Protein AF-X1QL59-F1 (afdb_monomer)

Nearest PDB structures (foldseek):
  8of8-assembly1_C  TM=2.570E-01  e=9.758E+00  Mus musculus

Mean predicted aligned error: 5.03 Å

Structure (mmCIF, N/CA/C/O back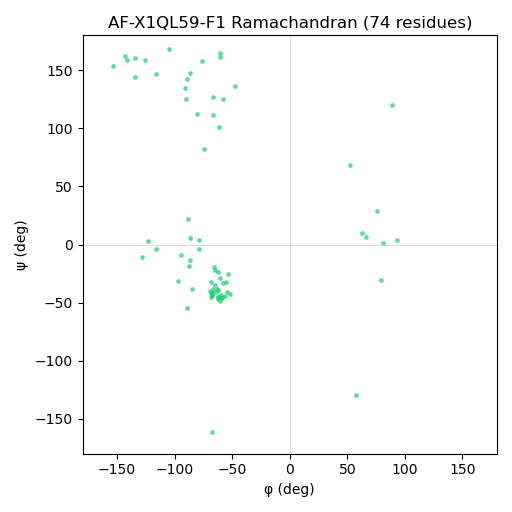bone):
data_AF-X1QL59-F1
#
_entry.id   AF-X1QL59-F1
#
loop_
_atom_site.group_PDB
_atom_site.id
_atom_site.type_symbol
_atom_site.label_atom_id
_atom_site.label_alt_id
_atom_site.label_comp_id
_atom_site.label_asym_id
_atom_site.label_entity_id
_atom_site.label_seq_id
_atom_site.pdbx_PDB_ins_code
_atom_site.Cartn_x
_atom_site.Cartn_y
_atom_site.Cartn_z
_atom_site.occupancy
_atom_site.B_iso_or_equiv
_atom_site.auth_seq_id
_atom_site.auth_comp_id
_atom_site.auth_asym_id
_atom_site.auth_atom_id
_atom_site.pdbx_PDB_model_num
ATOM 1 N N . ASN A 1 1 ? -10.858 -5.428 -4.246 1.00 83.75 1 ASN A N 1
ATOM 2 C CA . ASN A 1 1 ? -10.719 -3.957 -4.288 1.00 83.75 1 ASN A CA 1
ATOM 3 C C . ASN A 1 1 ? -11.105 -3.322 -2.949 1.00 83.75 1 ASN A C 1
ATOM 5 O O . ASN A 1 1 ? -12.084 -2.597 -2.869 1.00 83.75 1 ASN A O 1
ATOM 9 N N . LYS A 1 2 ? -10.385 -3.637 -1.868 1.00 96.31 2 LYS A N 1
ATOM 10 C CA . LYS A 1 2 ? -10.599 -3.014 -0.553 1.00 96.31 2 LYS A CA 1
ATOM 11 C C . LYS A 1 2 ? -9.310 -3.043 0.255 1.00 96.31 2 LYS A C 1
ATOM 13 O O . LYS A 1 2 ? -8.482 -3.925 0.029 1.00 96.31 2 LYS A O 1
ATOM 18 N N . CYS A 1 3 ? -9.159 -2.104 1.178 1.00 96.81 3 CYS A N 1
ATOM 19 C CA . CYS A 1 3 ? -8.077 -2.073 2.148 1.00 96.81 3 CYS A CA 1
ATOM 20 C C . CYS A 1 3 ? -8.084 -3.361 2.982 1.00 96.81 3 CYS A C 1
ATOM 22 O O . CYS A 1 3 ? -9.088 -3.674 3.627 1.00 96.81 3 CYS A O 1
ATOM 24 N N . ALA A 1 4 ? -6.955 -4.068 3.009 1.00 95.25 4 ALA A N 1
ATOM 25 C CA . ALA A 1 4 ? -6.781 -5.297 3.781 1.00 95.25 4 ALA A CA 1
ATOM 26 C C . ALA A 1 4 ? -6.860 -5.072 5.304 1.00 95.25 4 ALA A C 1
ATOM 28 O O . ALA A 1 4 ? -7.167 -6.000 6.042 1.00 95.25 4 ALA A O 1
ATOM 29 N N . CYS A 1 5 ? -6.627 -3.841 5.775 1.00 95.00 5 CYS A N 1
ATOM 30 C CA . CYS A 1 5 ? -6.653 -3.502 7.197 1.00 95.00 5 CYS A CA 1
ATOM 31 C C . CYS A 1 5 ? -8.040 -3.070 7.704 1.00 95.00 5 CYS A C 1
ATOM 33 O O . CYS A 1 5 ? -8.506 -3.590 8.711 1.00 95.00 5 CYS A O 1
ATOM 35 N N . CYS A 1 6 ? -8.673 -2.073 7.074 1.00 95.12 6 CYS A N 1
ATOM 36 C CA . CYS A 1 6 ? -9.892 -1.436 7.601 1.00 95.12 6 CYS A CA 1
ATOM 37 C C . CYS A 1 6 ? -11.137 -1.619 6.723 1.00 95.12 6 CYS A C 1
ATOM 39 O O . CYS A 1 6 ? -12.215 -1.175 7.107 1.00 95.12 6 CYS A O 1
ATOM 41 N N . GLY A 1 7 ? -11.006 -2.245 5.549 1.00 96.50 7 GLY A N 1
ATOM 42 C CA . GLY A 1 7 ? -12.128 -2.491 4.643 1.00 96.50 7 GLY A CA 1
ATOM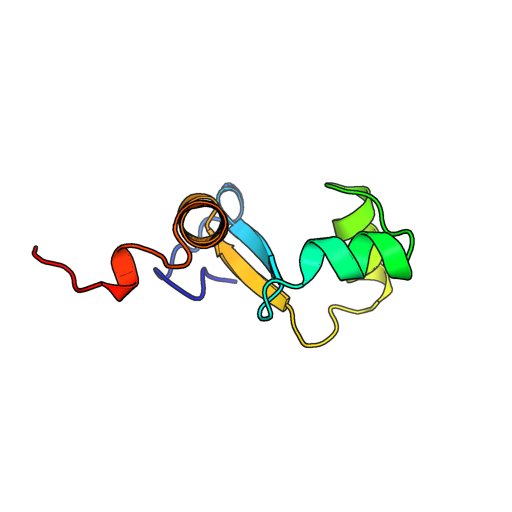 43 C C . GLY A 1 7 ? -12.553 -1.313 3.760 1.00 96.50 7 GLY A C 1
ATOM 44 O O . GLY A 1 7 ? -13.479 -1.496 2.975 1.00 96.50 7 GLY A O 1
ATOM 45 N N . GLU A 1 8 ? -11.879 -0.155 3.829 1.00 97.69 8 GLU A N 1
ATOM 46 C CA . GLU A 1 8 ? -12.092 0.969 2.897 1.00 97.69 8 GLU A CA 1
ATOM 47 C C . GLU A 1 8 ? -12.111 0.481 1.441 1.00 97.69 8 GLU A C 1
ATOM 49 O O . GLU A 1 8 ? -11.279 -0.342 1.054 1.00 97.69 8 GLU A O 1
ATOM 54 N N . SER A 1 9 ? -13.049 0.974 0.639 1.00 97.44 9 SER A N 1
ATOM 55 C CA . SER A 1 9 ? -13.309 0.497 -0.725 1.00 97.44 9 SER A CA 1
ATOM 56 C C . SER A 1 9 ? -13.348 1.606 -1.779 1.00 97.44 9 SER A C 1
ATOM 58 O O . SER A 1 9 ? -13.296 1.299 -2.970 1.00 97.44 9 SER A O 1
ATOM 60 N N . GLU A 1 10 ? -13.371 2.878 -1.374 1.00 97.06 10 GLU A N 1
ATOM 61 C CA . GLU A 1 10 ? -13.242 4.011 -2.287 1.00 97.06 10 GLU A CA 1
ATOM 62 C C . GLU A 1 10 ? -11.840 4.023 -2.907 1.00 97.06 10 GLU A C 1
ATOM 64 O O . GLU A 1 10 ? -10.840 4.281 -2.234 1.00 97.06 10 GLU A O 1
ATOM 69 N N . VAL A 1 11 ? -11.768 3.747 -4.213 1.00 94.81 11 VAL A N 1
ATOM 70 C CA . VAL A 1 11 ? -10.514 3.560 -4.958 1.00 94.81 11 VAL A CA 1
ATOM 71 C C . VAL A 1 11 ? -9.563 4.751 -4.837 1.00 94.81 11 VAL A C 1
ATOM 73 O O . VAL A 1 11 ? -8.351 4.552 -4.792 1.00 94.81 11 VAL A O 1
ATOM 76 N N . ARG A 1 12 ? -10.091 5.975 -4.705 1.00 95.38 12 ARG A N 1
ATOM 77 C CA . ARG A 1 12 ? -9.291 7.201 -4.529 1.00 95.38 12 ARG A CA 1
ATOM 78 C C . ARG A 1 12 ? -8.521 7.239 -3.207 1.00 95.38 12 ARG A C 1
ATOM 80 O O . ARG A 1 12 ? -7.554 7.986 -3.096 1.00 95.38 12 ARG A O 1
ATOM 87 N N . PHE A 1 13 ? -8.923 6.439 -2.222 1.00 96.00 13 PHE A N 1
ATOM 88 C CA . PHE A 1 13 ? -8.207 6.290 -0.956 1.00 96.00 13 PHE A CA 1
ATOM 89 C C . PHE A 1 13 ? -7.247 5.106 -0.946 1.00 96.00 13 PHE A C 1
ATOM 91 O O . PHE A 1 13 ? -6.475 4.977 0.006 1.00 96.00 13 PHE A O 1
ATOM 98 N N . LEU A 1 14 ? -7.286 4.239 -1.959 1.00 95.62 14 LEU A N 1
ATOM 99 C CA . LEU A 1 14 ? -6.492 3.019 -2.006 1.00 95.62 14 LEU A CA 1
ATOM 100 C C . LEU A 1 14 ? -5.099 3.267 -2.591 1.00 95.62 14 LEU A C 1
ATOM 102 O O . LEU A 1 14 ? -4.889 4.095 -3.472 1.00 95.62 14 LEU A O 1
ATOM 106 N N . THR A 1 15 ? -4.136 2.506 -2.092 1.00 94.56 15 THR A N 1
ATOM 107 C CA . THR A 1 15 ? -2.746 2.472 -2.538 1.00 94.56 15 THR A CA 1
ATOM 108 C C . THR A 1 15 ? -2.246 1.035 -2.504 1.00 94.56 15 THR A C 1
ATOM 110 O O . THR A 1 15 ? -2.790 0.185 -1.792 1.00 94.56 15 THR A O 1
ATOM 113 N N . ILE A 1 16 ? -1.186 0.773 -3.264 1.00 93.19 16 ILE A N 1
ATOM 114 C CA . ILE A 1 16 ? -0.454 -0.489 -3.188 1.00 93.19 16 ILE A CA 1
ATOM 115 C C . ILE A 1 16 ? 0.642 -0.382 -2.137 1.00 93.19 16 ILE A C 1
ATOM 117 O O . ILE A 1 16 ? 1.276 0.663 -1.973 1.00 93.19 16 ILE A O 1
ATOM 121 N N . ASP A 1 17 ? 0.830 -1.481 -1.427 1.00 92.31 17 ASP A N 1
ATOM 122 C CA . ASP A 1 17 ? 1.738 -1.612 -0.313 1.00 92.31 17 ASP A CA 1
ATOM 123 C C . ASP A 1 17 ? 2.568 -2.908 -0.419 1.00 92.31 17 ASP A C 1
ATOM 125 O O . ASP A 1 17 ? 2.061 -3.941 -0.857 1.00 92.31 17 ASP A O 1
ATOM 129 N N . HIS A 1 18 ? 3.836 -2.851 0.001 1.00 90.94 18 HIS A N 1
ATOM 130 C CA . HIS A 1 18 ? 4.738 -4.006 0.092 1.00 90.94 18 HIS A CA 1
ATOM 131 C C . HIS A 1 18 ? 4.473 -4.792 1.379 1.00 90.94 18 HIS A C 1
ATOM 133 O O . HIS A 1 18 ? 4.813 -4.309 2.456 1.00 90.94 18 HIS A O 1
ATOM 139 N N . ILE A 1 19 ? 3.951 -6.020 1.304 1.00 89.75 19 ILE A N 1
ATOM 140 C CA . ILE A 1 19 ? 3.597 -6.829 2.491 1.00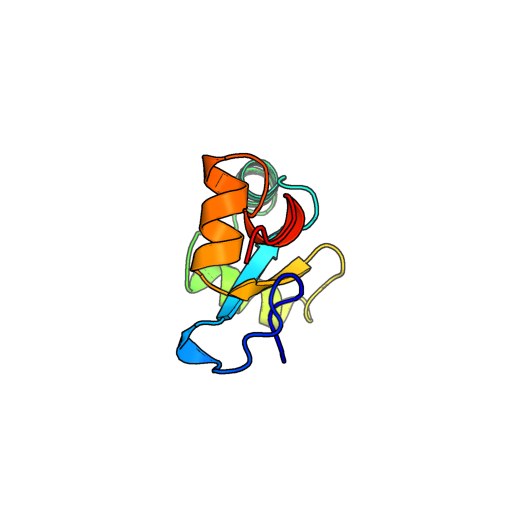 89.75 19 ILE A CA 1
ATOM 141 C C . ILE A 1 19 ? 4.785 -6.990 3.454 1.00 89.75 19 ILE A C 1
ATOM 143 O O . ILE A 1 19 ? 4.617 -6.843 4.660 1.00 89.75 19 ILE A O 1
ATOM 147 N N . ASN A 1 20 ? 5.989 -7.202 2.918 1.00 86.81 20 ASN A N 1
ATOM 148 C CA . ASN A 1 20 ? 7.201 -7.462 3.703 1.00 86.81 20 ASN A CA 1
ATOM 149 C C . ASN A 1 20 ? 7.941 -6.191 4.162 1.00 86.81 20 ASN A C 1
ATOM 151 O O . ASN A 1 20 ? 9.058 -6.283 4.661 1.00 86.81 20 ASN A O 1
ATOM 155 N N . GLY A 1 21 ? 7.392 -4.991 3.928 1.00 80.81 21 GLY A N 1
ATOM 156 C CA . GLY A 1 21 ? 8.054 -3.728 4.289 1.00 80.81 21 GLY A CA 1
ATOM 157 C C . GLY A 1 21 ? 9.350 -3.427 3.514 1.00 80.81 21 GLY A C 1
ATOM 158 O O . GLY A 1 21 ? 10.018 -2.429 3.774 1.00 80.81 21 GLY A O 1
ATOM 159 N N . ASN A 1 22 ? 9.696 -4.235 2.511 1.00 82.75 22 ASN A N 1
ATOM 160 C CA . ASN A 1 22 ? 10.958 -4.183 1.768 1.00 82.75 22 ASN A CA 1
ATOM 161 C C . ASN A 1 22 ? 10.931 -3.239 0.549 1.00 82.75 22 ASN A C 1
ATOM 163 O O . ASN A 1 22 ? 11.746 -3.354 -0.367 1.00 82.75 22 ASN A O 1
ATOM 167 N N . GLY A 1 23 ? 10.016 -2.266 0.517 1.00 80.00 23 GLY A N 1
ATOM 168 C CA . GLY A 1 23 ? 9.860 -1.374 -0.636 1.00 80.00 23 GLY A CA 1
ATOM 169 C C . GLY A 1 23 ? 11.115 -0.555 -0.964 1.00 80.00 23 GLY A C 1
ATOM 170 O O . GLY A 1 23 ? 11.343 -0.215 -2.121 1.00 80.00 23 GLY A O 1
ATOM 171 N N . SER A 1 24 ? 11.954 -0.250 0.033 1.00 79.94 24 SER A N 1
ATOM 172 C CA . SER A 1 2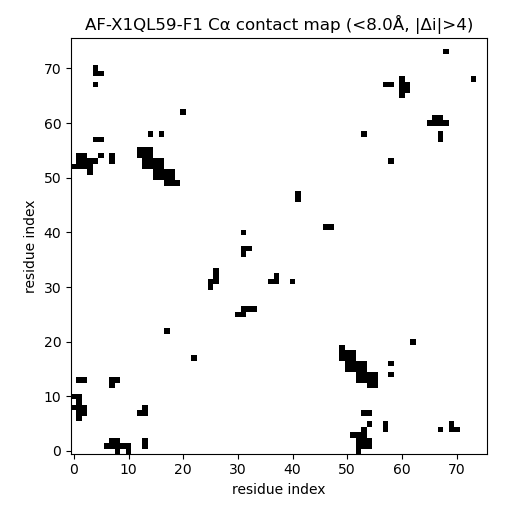4 ? 13.239 0.438 -0.174 1.00 79.94 24 SER A CA 1
ATOM 173 C C . SER A 1 24 ? 14.243 -0.426 -0.939 1.00 79.94 24 SER A C 1
ATOM 175 O O . SER A 1 24 ? 14.885 0.049 -1.873 1.00 79.94 24 SER A O 1
ATOM 177 N N . GLU A 1 25 ? 14.339 -1.703 -0.577 1.00 81.56 25 GLU A N 1
ATOM 178 C CA . GLU A 1 25 ? 15.217 -2.675 -1.229 1.00 81.56 25 GLU A CA 1
ATOM 179 C C . GLU A 1 25 ? 14.730 -2.973 -2.639 1.00 81.56 25 GLU A C 1
ATOM 181 O O . GLU A 1 25 ? 15.519 -2.911 -3.578 1.00 81.56 25 GLU A O 1
ATOM 186 N N . HIS A 1 26 ? 13.419 -3.181 -2.800 1.00 80.94 26 HIS A N 1
ATOM 187 C CA . HIS A 1 26 ? 12.810 -3.402 -4.105 1.00 80.94 26 HIS A CA 1
ATOM 188 C C . HIS A 1 26 ? 13.113 -2.257 -5.078 1.00 80.94 26 HIS A C 1
ATOM 190 O O . HIS A 1 26 ? 13.499 -2.509 -6.215 1.00 80.94 26 HIS A O 1
ATOM 196 N N . ARG A 1 27 ? 13.010 -0.996 -4.634 1.00 79.56 27 ARG A N 1
ATOM 197 C CA . ARG A 1 27 ? 13.353 0.167 -5.475 1.00 79.56 27 ARG A CA 1
ATOM 198 C C . ARG A 1 27 ? 14.827 0.197 -5.870 1.00 79.56 27 ARG A C 1
ATOM 200 O O . ARG A 1 27 ? 15.144 0.565 -6.996 1.00 79.56 27 ARG A O 1
ATOM 207 N N . LYS A 1 28 ? 15.726 -0.191 -4.961 1.00 79.81 28 LYS A N 1
ATOM 208 C CA . LYS A 1 28 ? 17.167 -0.246 -5.243 1.00 79.81 28 LYS A CA 1
ATOM 209 C C . LYS A 1 28 ? 17.522 -1.367 -6.222 1.00 79.81 28 LYS A C 1
ATOM 211 O O . LYS A 1 28 ? 18.364 -1.148 -7.083 1.00 79.81 28 LYS A O 1
ATOM 216 N N . SER A 1 29 ? 16.904 -2.543 -6.096 1.00 80.75 29 SER A N 1
ATOM 217 C CA . SER A 1 29 ? 17.264 -3.730 -6.883 1.00 80.75 29 SER A CA 1
ATOM 218 C C . SER A 1 29 ? 16.600 -3.787 -8.257 1.00 80.75 29 SER A C 1
ATOM 220 O O . SER A 1 29 ? 17.233 -4.195 -9.224 1.00 80.75 29 SER A O 1
ATOM 222 N N . SER A 1 30 ? 15.339 -3.369 -8.364 1.00 73.50 30 SER A N 1
ATOM 223 C CA . SER A 1 30 ? 14.592 -3.416 -9.629 1.00 73.50 30 SER A CA 1
ATOM 224 C C . SER A 1 30 ? 14.809 -2.182 -10.508 1.00 73.50 30 SER A C 1
ATOM 226 O O . SER A 1 30 ? 14.384 -2.166 -11.662 1.00 73.50 30 SER A O 1
ATOM 228 N N . GLY A 1 31 ? 15.396 -1.114 -9.953 1.00 74.25 31 GLY A N 1
ATOM 229 C CA . GLY A 1 31 ? 15.430 0.201 -10.592 1.00 74.25 31 GLY A CA 1
ATOM 230 C C . GLY A 1 31 ? 14.036 0.806 -10.801 1.00 74.25 31 GLY A C 1
ATOM 231 O O . GLY A 1 31 ? 13.907 1.816 -11.494 1.00 74.25 31 GLY A O 1
ATOM 232 N N . CYS A 1 32 ? 12.978 0.211 -10.228 1.00 73.12 32 CYS A N 1
ATOM 233 C CA . CYS A 1 32 ? 11.643 0.773 -10.312 1.00 73.12 32 CYS A CA 1
ATOM 234 C C . CYS A 1 32 ? 11.622 2.089 -9.525 1.00 73.12 32 CYS A C 1
ATOM 236 O O . CYS A 1 32 ? 12.020 2.149 -8.357 1.00 73.12 32 CYS A O 1
ATOM 238 N N . GLY A 1 33 ? 11.178 3.165 -10.171 1.00 78.31 33 GLY A N 1
ATOM 239 C CA . GLY A 1 33 ? 11.050 4.464 -9.523 1.00 78.31 33 GLY A CA 1
ATOM 240 C C . GLY A 1 33 ? 9.955 4.480 -8.450 1.00 78.31 33 GLY A C 1
ATOM 241 O O . GLY A 1 33 ? 9.505 3.454 -7.939 1.00 78.31 33 GLY A O 1
ATOM 242 N N . THR A 1 34 ? 9.509 5.674 -8.077 1.00 82.81 34 THR A N 1
ATOM 243 C CA . THR A 1 34 ? 8.399 5.875 -7.135 1.00 82.81 34 THR A CA 1
ATOM 244 C C . THR A 1 34 ? 7.125 6.306 -7.866 1.00 82.81 34 THR A C 1
ATOM 246 O O . THR A 1 34 ? 7.138 6.636 -9.058 1.00 82.81 34 THR A O 1
ATOM 249 N N . GLY A 1 35 ? 5.993 6.287 -7.155 1.00 85.94 35 GLY A N 1
ATOM 250 C CA . GLY A 1 35 ? 4.717 6.782 -7.674 1.00 85.94 35 GLY A CA 1
ATOM 251 C C . GLY A 1 35 ? 4.287 6.069 -8.957 1.00 85.94 35 GLY A C 1
ATOM 252 O O . GLY A 1 35 ? 4.287 4.841 -9.021 1.00 85.94 35 GLY A O 1
ATOM 253 N N . SER A 1 36 ? 3.937 6.835 -9.992 1.00 87.50 36 SER A N 1
ATOM 254 C CA . SER A 1 36 ? 3.378 6.317 -11.251 1.00 87.50 36 SER A CA 1
ATOM 255 C C . SER A 1 36 ? 4.277 5.301 -11.959 1.00 87.50 36 SER A C 1
ATOM 257 O O . SER A 1 36 ? 3.779 4.364 -12.577 1.00 87.50 36 SER A O 1
ATOM 259 N N . THR A 1 37 ? 5.602 5.440 -11.854 1.00 88.94 37 THR A N 1
ATOM 260 C CA . THR A 1 37 ? 6.544 4.492 -12.480 1.00 88.94 37 THR A CA 1
ATOM 261 C C . THR A 1 37 ? 6.473 3.104 -11.846 1.00 88.94 37 THR A C 1
ATOM 263 O O . THR A 1 37 ? 6.494 2.100 -12.556 1.00 88.94 37 THR A O 1
ATOM 266 N N . PHE A 1 38 ? 6.305 3.048 -10.525 1.00 89.81 38 PHE A N 1
ATOM 267 C CA . PHE A 1 38 ? 6.116 1.809 -9.781 1.00 89.81 38 PHE A CA 1
ATOM 268 C C . PHE A 1 38 ? 4.771 1.150 -10.108 1.00 89.81 38 PHE A C 1
ATOM 270 O O . PHE A 1 38 ? 4.732 -0.050 -10.371 1.00 89.81 38 PHE A O 1
ATOM 277 N N . TYR A 1 39 ? 3.686 1.928 -10.186 1.00 88.50 39 TYR A N 1
ATOM 278 C CA . TYR A 1 39 ? 2.382 1.401 -10.604 1.00 88.50 39 TYR A CA 1
ATOM 279 C C . TYR A 1 39 ? 2.424 0.809 -12.017 1.00 88.50 39 TYR A C 1
ATOM 281 O O . TYR A 1 39 ? 1.935 -0.295 -12.242 1.00 88.50 39 TYR A O 1
ATOM 289 N N . ASN A 1 40 ? 3.073 1.497 -12.957 1.00 89.94 40 ASN A N 1
ATOM 290 C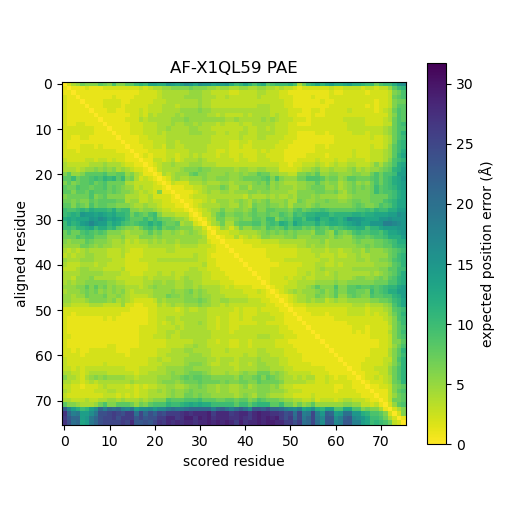 CA . ASN A 1 40 ? 3.245 0.987 -14.316 1.00 89.94 40 ASN A CA 1
ATOM 291 C C . ASN A 1 40 ? 4.063 -0.309 -14.347 1.00 89.94 40 ASN A C 1
ATOM 293 O O . ASN A 1 40 ? 3.743 -1.214 -15.116 1.00 89.94 40 ASN A O 1
ATOM 297 N N . TRP A 1 41 ? 5.110 -0.408 -13.525 1.00 90.25 41 TRP A N 1
ATOM 298 C CA . TRP A 1 41 ? 5.897 -1.633 -13.397 1.00 90.25 41 TRP A CA 1
ATOM 299 C C . TRP A 1 41 ? 5.051 -2.793 -12.860 1.00 90.25 41 TRP A C 1
ATOM 301 O O . TRP A 1 41 ? 5.052 -3.861 -13.464 1.00 90.25 41 TRP A O 1
ATOM 311 N N . LEU A 1 42 ? 4.264 -2.568 -11.803 1.00 89.44 42 LEU A N 1
ATOM 312 C CA . LEU A 1 42 ? 3.369 -3.579 -11.226 1.00 89.44 42 LEU A CA 1
ATOM 313 C C . LEU A 1 42 ? 2.351 -4.109 -12.238 1.00 89.44 42 LEU A C 1
ATOM 315 O O . LEU A 1 42 ? 2.155 -5.319 -12.339 1.00 89.44 42 LEU A O 1
ATOM 319 N N . ILE A 1 43 ? 1.729 -3.209 -13.005 1.00 89.88 43 ILE A N 1
ATOM 320 C CA . ILE A 1 43 ? 0.756 -3.576 -14.041 1.00 89.88 43 ILE A CA 1
ATOM 321 C C . ILE A 1 43 ? 1.432 -4.429 -15.120 1.00 89.88 43 ILE A C 1
ATOM 323 O O . ILE A 1 43 ? 0.903 -5.472 -15.496 1.00 89.88 43 ILE A O 1
ATOM 327 N N . LYS A 1 44 ? 2.623 -4.027 -15.582 1.00 89.81 44 LYS A N 1
ATOM 328 C CA . LYS A 1 44 ? 3.397 -4.790 -16.576 1.00 89.81 44 LYS A CA 1
ATOM 329 C C . LYS A 1 44 ? 3.853 -6.153 -16.056 1.00 89.81 44 LYS A C 1
ATOM 331 O O . LYS A 1 44 ? 3.903 -7.101 -16.829 1.00 89.81 44 LYS A O 1
ATOM 336 N N . ALA A 1 45 ? 4.177 -6.243 -14.769 1.00 87.44 45 ALA A N 1
ATOM 337 C CA . ALA A 1 45 ? 4.569 -7.481 -14.104 1.00 87.44 45 ALA A CA 1
ATOM 338 C C . ALA A 1 45 ? 3.374 -8.388 -13.751 1.00 87.44 45 ALA A C 1
ATOM 340 O O . ALA A 1 45 ? 3.586 -9.484 -13.242 1.00 87.44 45 ALA A O 1
ATOM 341 N N . GLY A 1 46 ? 2.133 -7.952 -14.003 1.00 88.50 46 GLY A N 1
ATOM 342 C CA . GLY A 1 46 ? 0.933 -8.748 -13.745 1.00 88.50 46 GLY A CA 1
ATOM 343 C C . GLY A 1 46 ? 0.529 -8.829 -12.272 1.00 88.50 46 GLY A C 1
ATOM 344 O O . GLY A 1 46 ? -0.088 -9.814 -11.889 1.00 88.50 46 GLY A O 1
ATOM 345 N N . MET A 1 47 ? 0.849 -7.810 -11.461 1.00 85.62 47 MET A N 1
ATOM 346 C CA . MET A 1 47 ? 0.589 -7.785 -10.011 1.00 85.62 47 MET A CA 1
ATOM 347 C C . MET A 1 47 ? 1.145 -9.031 -9.296 1.00 85.62 47 MET A C 1
ATOM 349 O O . MET A 1 47 ? 0.369 -9.861 -8.824 1.00 85.62 47 MET A O 1
ATOM 353 N N . PRO A 1 48 ? 2.481 -9.176 -9.223 1.00 87.06 48 PRO A N 1
ATOM 354 C CA . PRO A 1 48 ? 3.102 -10.320 -8.562 1.00 87.06 48 PRO A CA 1
ATOM 355 C C . PRO A 1 48 ? 2.716 -10.405 -7.078 1.00 87.06 48 PRO A C 1
ATOM 357 O O . PRO A 1 48 ? 2.247 -9.434 -6.481 1.00 87.06 48 PRO A O 1
ATOM 360 N N . ASP A 1 49 ? 2.964 -11.559 -6.465 1.00 89.75 49 ASP A N 1
ATOM 361 C CA . ASP A 1 49 ? 2.768 -11.742 -5.028 1.00 89.75 49 ASP A CA 1
ATOM 362 C C . ASP A 1 49 ? 3.657 -10.794 -4.199 1.00 89.75 49 ASP A C 1
ATOM 364 O O . ASP A 1 49 ? 4.657 -10.243 -4.668 1.00 89.75 49 ASP A O 1
ATOM 368 N N . GLY A 1 50 ? 3.298 -10.603 -2.926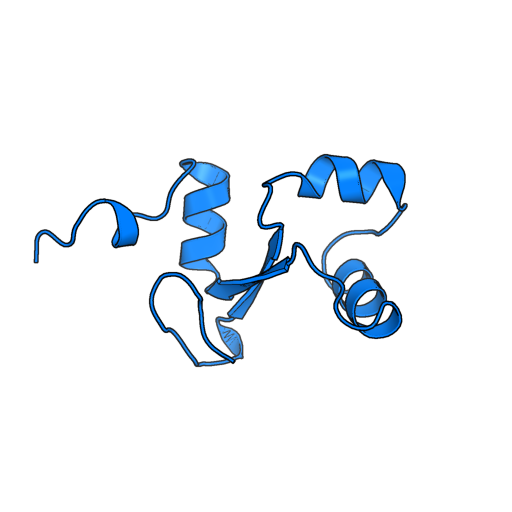 1.00 90.12 50 GLY A N 1
ATOM 369 C CA . GLY A 1 50 ? 4.036 -9.731 -2.000 1.00 90.12 50 GLY A CA 1
ATOM 370 C C . GLY A 1 50 ? 3.520 -8.291 -1.932 1.00 90.12 50 GLY A C 1
ATOM 371 O O . GLY A 1 50 ? 4.078 -7.474 -1.193 1.00 90.12 50 GLY A O 1
ATOM 372 N N . TYR A 1 51 ? 2.429 -7.993 -2.637 1.00 92.19 51 TYR A N 1
ATOM 373 C CA . TYR A 1 51 ? 1.742 -6.706 -2.601 1.00 92.19 51 TYR A CA 1
ATOM 374 C C . TYR A 1 51 ? 0.327 -6.839 -2.042 1.00 92.19 51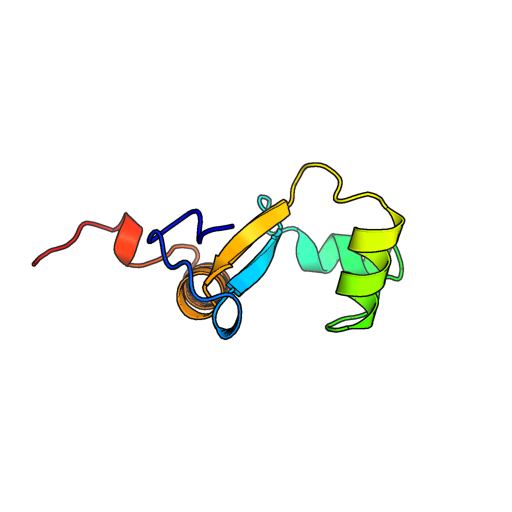 TYR A C 1
ATOM 376 O O . TYR A 1 51 ? -0.352 -7.840 -2.255 1.00 92.19 51 TYR A O 1
ATOM 384 N N . GLN A 1 52 ? -0.137 -5.807 -1.344 1.00 93.12 52 GLN A N 1
ATOM 385 C CA . GLN A 1 52 ? -1.511 -5.722 -0.849 1.00 93.12 52 GLN A CA 1
ATOM 386 C C . GLN A 1 52 ? -2.117 -4.345 -1.118 1.00 93.12 52 GLN A C 1
ATOM 388 O O . GLN A 1 52 ? -1.412 -3.356 -1.324 1.00 93.12 52 GLN A O 1
ATOM 393 N N . ILE A 1 53 ? -3.447 -4.285 -1.087 1.00 95.25 53 ILE A N 1
ATOM 394 C CA . ILE A 1 53 ? -4.197 -3.032 -1.157 1.00 95.25 53 ILE A CA 1
ATOM 395 C C . ILE A 1 53 ? -4.414 -2.521 0.266 1.00 95.25 53 ILE A C 1
ATOM 397 O O . ILE A 1 53 ? -5.009 -3.211 1.095 1.00 95.25 53 ILE A O 1
ATOM 401 N N . LEU A 1 54 ? -4.008 -1.283 0.532 1.00 96.50 54 LEU A N 1
ATOM 402 C CA . LEU A 1 54 ? -4.329 -0.557 1.762 1.00 96.50 54 LEU A CA 1
ATOM 403 C C . LEU A 1 54 ? -4.964 0.786 1.420 1.00 96.50 54 LEU A C 1
ATOM 405 O O . LEU A 1 54 ? -4.772 1.301 0.326 1.00 96.50 54 LEU A O 1
ATOM 409 N N . CYS A 1 55 ? -5.698 1.387 2.355 1.00 97.25 55 CYS A N 1
ATOM 410 C CA . CYS A 1 55 ? -5.988 2.811 2.244 1.00 97.25 55 CYS A CA 1
ATOM 411 C C . CYS A 1 55 ? -4.749 3.631 2.628 1.00 97.25 55 CYS A C 1
ATOM 413 O O . CYS A 1 55 ? -3.882 3.144 3.365 1.00 97.25 55 CYS A O 1
ATOM 415 N N . TYR A 1 56 ? -4.677 4.880 2.167 1.00 96.19 56 TYR A N 1
ATOM 416 C CA . TYR A 1 56 ? -3.538 5.767 2.408 1.00 96.19 56 TYR A CA 1
ATOM 417 C C . TYR A 1 56 ? -3.178 5.868 3.897 1.00 96.19 56 TYR A C 1
ATOM 419 O O . TYR A 1 56 ? -2.009 5.747 4.258 1.00 96.19 56 TYR A O 1
ATOM 427 N N . ASN A 1 57 ? -4.181 5.982 4.772 1.00 96.44 57 ASN A N 1
ATOM 428 C CA . ASN A 1 57 ? -3.968 6.091 6.216 1.00 96.44 57 ASN A CA 1
ATOM 429 C C . ASN A 1 57 ? -3.408 4.800 6.831 1.00 96.44 57 ASN A C 1
ATOM 431 O O . ASN A 1 57 ? -2.511 4.863 7.664 1.00 96.44 57 ASN A O 1
ATOM 435 N N . CYS A 1 58 ? -3.889 3.624 6.409 1.00 96.44 58 CYS A N 1
ATOM 436 C CA . CYS A 1 58 ? -3.367 2.346 6.909 1.00 96.44 58 CYS A CA 1
ATOM 437 C C . CYS A 1 58 ? -1.932 2.095 6.427 1.00 96.44 58 CYS A C 1
ATOM 439 O O . CYS A 1 58 ? -1.093 1.666 7.217 1.00 96.44 58 CYS A O 1
ATOM 441 N N . ASN A 1 59 ? -1.643 2.406 5.157 1.00 95.69 59 ASN A N 1
ATOM 442 C CA . ASN A 1 59 ? -0.290 2.325 4.603 1.00 95.69 59 ASN A CA 1
ATOM 443 C C . ASN A 1 59 ? 0.671 3.267 5.350 1.00 95.69 59 ASN A C 1
ATOM 445 O O . ASN A 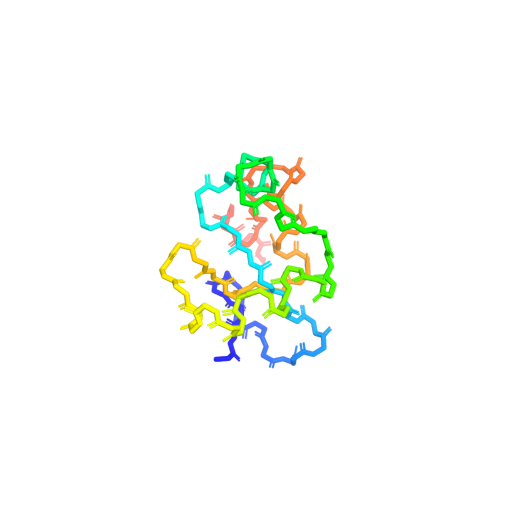1 59 ? 1.735 2.857 5.809 1.00 95.69 59 ASN A O 1
ATOM 449 N N . ASN A 1 60 ? 0.264 4.527 5.535 1.00 95.00 60 ASN A N 1
ATOM 450 C CA . ASN A 1 60 ? 1.070 5.522 6.233 1.00 95.00 60 ASN A CA 1
ATOM 451 C C . ASN A 1 60 ? 1.329 5.136 7.694 1.00 95.00 60 ASN A C 1
ATOM 453 O O . ASN A 1 60 ? 2.474 5.204 8.136 1.00 95.00 60 ASN A O 1
ATOM 457 N N . ALA A 1 61 ? 0.299 4.676 8.409 1.00 94.19 61 ALA A N 1
ATOM 458 C CA . ALA A 1 61 ? 0.439 4.246 9.792 1.00 94.19 61 ALA A CA 1
ATOM 459 C C . ALA A 1 61 ? 1.463 3.116 9.922 1.00 94.19 61 ALA A C 1
ATOM 461 O O . ALA A 1 61 ? 2.380 3.216 10.729 1.00 94.19 61 ALA A O 1
ATOM 462 N N . ARG A 1 62 ? 1.394 2.102 9.053 1.00 91.25 62 ARG A N 1
ATOM 463 C CA . ARG A 1 62 ? 2.377 1.018 9.069 1.00 91.25 62 ARG A CA 1
ATOM 464 C C . ARG A 1 62 ? 3.792 1.500 8.743 1.00 91.25 62 ARG A C 1
ATOM 466 O O . ARG A 1 62 ? 4.743 1.096 9.401 1.00 91.25 62 ARG A O 1
ATOM 473 N N . ALA A 1 63 ? 3.942 2.399 7.770 1.00 90.31 63 ALA A N 1
A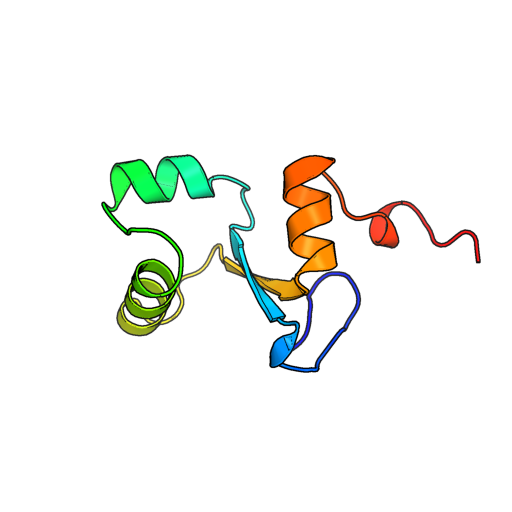TOM 474 C CA . ALA A 1 63 ? 5.245 2.944 7.393 1.00 90.31 63 ALA A CA 1
ATOM 475 C C . ALA A 1 63 ? 5.874 3.844 8.476 1.00 90.31 63 ALA A C 1
ATOM 477 O O . ALA A 1 63 ? 7.098 3.919 8.572 1.00 90.31 63 ALA A O 1
ATOM 478 N N . ARG A 1 64 ? 5.058 4.561 9.260 1.00 90.62 64 ARG A N 1
ATOM 479 C CA . ARG A 1 64 ? 5.519 5.534 10.269 1.00 90.62 64 ARG A CA 1
ATOM 480 C C . ARG A 1 64 ? 5.576 4.977 11.687 1.00 90.62 64 ARG A C 1
ATOM 482 O O . ARG A 1 64 ? 6.413 5.422 12.465 1.00 90.62 64 ARG A O 1
ATOM 489 N N . HIS A 1 65 ? 4.696 4.041 12.013 1.00 90.38 65 HIS A N 1
ATOM 490 C CA . HIS A 1 65 ? 4.484 3.531 13.367 1.00 90.38 65 HIS A CA 1
ATOM 491 C C . HIS A 1 65 ? 4.665 2.010 13.463 1.00 90.38 65 HIS A C 1
ATOM 493 O O . HIS A 1 65 ? 4.447 1.443 14.524 1.00 90.38 65 HIS A O 1
ATOM 499 N N . GLY A 1 66 ? 5.048 1.336 12.373 1.00 88.75 66 GLY A N 1
ATOM 500 C CA . GLY A 1 66 ? 5.216 -0.121 12.314 1.00 88.75 66 GLY A CA 1
ATOM 501 C C . GLY A 1 66 ? 3.898 -0.883 12.158 1.00 88.75 66 GLY A C 1
ATOM 502 O O . GLY A 1 66 ? 3.857 -1.903 11.476 1.00 88.75 66 GLY A O 1
ATOM 503 N N . GLU A 1 67 ? 2.800 -0.351 12.694 1.00 89.69 67 GLU A N 1
ATOM 504 C CA . GLU A 1 67 ? 1.473 -0.963 12.642 1.00 89.69 67 GLU A CA 1
ATOM 505 C C . GLU A 1 67 ? 0.346 0.068 12.471 1.00 89.69 67 GLU A C 1
ATOM 507 O O . GLU A 1 67 ? 0.518 1.270 12.675 1.00 89.69 67 GLU A O 1
ATOM 512 N N . CYS A 1 68 ? -0.834 -0.400 12.059 1.00 92.88 68 CYS A N 1
ATOM 513 C CA . CYS A 1 68 ? -2.014 0.451 11.935 1.00 92.88 68 CYS A CA 1
ATOM 514 C C . CYS A 1 68 ? -2.820 0.449 13.247 1.00 92.88 68 CYS A C 1
ATOM 516 O O . CYS A 1 68 ? -3.123 -0.636 13.738 1.00 92.88 68 CYS A O 1
ATOM 518 N N . PRO A 1 69 ? -3.291 1.606 13.760 1.00 91.50 69 PRO A N 1
ATOM 519 C CA . PRO A 1 69 ? -4.129 1.670 14.963 1.00 91.50 69 PRO A CA 1
ATOM 520 C C . PRO A 1 69 ? -5.389 0.794 14.933 1.00 91.50 69 PRO A C 1
ATOM 522 O O . PRO A 1 69 ? -5.860 0.361 15.977 1.00 91.50 69 PRO A O 1
ATOM 525 N N . HIS A 1 70 ? -5.923 0.472 13.749 1.00 91.56 70 HIS A N 1
ATOM 526 C CA . HIS A 1 70 ? -7.033 -0.478 13.620 1.00 91.56 70 HIS A CA 1
ATOM 527 C C . HIS A 1 70 ? -6.684 -1.899 14.103 1.00 91.56 70 HIS A C 1
ATOM 529 O O . HIS A 1 70 ? -7.594 -2.643 14.459 1.00 91.56 70 HIS A O 1
ATOM 535 N N . GLN A 1 71 ? -5.398 -2.269 14.117 1.00 86.25 71 GLN A N 1
ATOM 536 C CA . GLN A 1 71 ? -4.895 -3.562 14.599 1.00 86.25 71 GLN A CA 1
ATOM 537 C C . GLN A 1 71 ? -4.616 -3.563 16.110 1.00 86.25 71 GLN A C 1
ATOM 539 O O . GLN A 1 71 ? -4.594 -4.622 16.724 1.00 86.25 71 GLN A O 1
ATOM 544 N N . LEU A 1 72 ? -4.485 -2.386 16.729 1.00 83.25 72 LEU A N 1
ATOM 545 C CA . LEU A 1 72 ? -4.209 -2.227 18.163 1.00 83.25 72 LEU A CA 1
ATOM 546 C C . LEU A 1 72 ? -5.444 -2.415 19.065 1.00 83.25 72 LEU A C 1
ATOM 548 O O . LEU A 1 72 ? -5.368 -2.256 20.281 1.00 83.25 72 LEU A O 1
ATOM 552 N N . GLY A 1 73 ? -6.585 -2.779 18.478 1.00 64.25 73 GLY A N 1
ATOM 553 C CA . GLY A 1 73 ? -7.864 -2.892 19.163 1.00 64.25 73 GLY A CA 1
ATOM 554 C C . GLY A 1 73 ? -8.617 -1.565 19.145 1.00 64.25 73 GLY A C 1
ATOM 555 O O . GLY A 1 73 ? -8.171 -0.551 19.679 1.00 64.25 73 GLY A O 1
ATOM 556 N N . ARG A 1 74 ? -9.811 -1.571 18.546 1.00 51.78 74 ARG A N 1
ATOM 557 C CA . ARG A 1 74 ? -10.781 -0.492 18.739 1.00 51.78 74 ARG A CA 1
ATOM 558 C C . ARG A 1 74 ? -11.144 -0.434 20.227 1.00 51.78 74 ARG A C 1
ATOM 560 O O . ARG A 1 74 ? -11.999 -1.195 20.668 1.00 51.78 74 ARG A O 1
ATOM 567 N N . LYS A 1 75 ? -10.570 0.498 20.987 1.00 41.62 75 LYS A N 1
ATOM 568 C CA . LYS A 1 75 ? -11.348 1.143 22.051 1.00 41.62 75 LYS A CA 1
ATOM 569 C C . LYS A 1 75 ? -12.308 2.102 21.346 1.00 41.62 75 LYS A C 1
ATOM 571 O O . LYS A 1 75 ? -11.960 3.255 21.113 1.00 41.62 75 LYS A O 1
ATOM 576 N N . GLN A 1 76 ? -13.424 1.557 20.858 1.00 49.97 76 GLN A N 1
ATOM 577 C CA . GLN A 1 76 ? -14.635 2.354 20.664 1.00 49.97 76 GLN A CA 1
ATOM 578 C C . GLN A 1 76 ? -15.243 2.592 22.040 1.00 49.97 76 GLN A C 1
ATOM 580 O O . GLN A 1 76 ? -15.243 1.618 22.828 1.00 49.97 76 GLN A O 1
#

Sequence (76 aa):
NKCACCGESEVRFLTIDHINGNGSEHRKSSGCGTGSTFYNWLIKAGMPDGYQILCYNCNNARARHGECPHQLGRKQ

Radius of gyration: 13.16 Å; Cα contacts (8 Å, |Δi|>4): 84; chains: 1; bounding box: 32×19×39 Å

Secondary structure (DSSP, 8-state):
---TTT----GGGEEEEETTS-HHHHHHHH---STHHHHHHHHHTTS-TTEEEEEHHHHHHHHHHSS-GGGS----

Foldseek 3Di:
DAAPQPGHDPVVQKDKDFQVLCVVVCCVVVVQDDDPSNVVVCVVVVNDPRMDIHGPQQRVCCNPVVGHVSVVDDPD

pLDDT: mean 87.49, std 10.53, range [41.62, 97.69]

Solvent-accessible surface area (backbone atoms only — not comparable to full-atom values): 4601 Å² total; per-residue (Å²): 127,44,15,77,83,81,59,54,54,62,66,92,47,50,40,84,42,49,71,81,69,49,56,69,56,49,34,68,73,69,66,41,58,66,69,72,53,33,55,53,48,38,61,74,63,65,62,59,88,62,61,43,48,25,30,55,67,50,48,49,30,27,75,76,65,74,47,37,70,80,76,74,54,79,85,121

Organism: NCBI:txid412755